Protein AF-A0A2S2QWP4-F1 (afdb_monomer_lite)

pLDDT: mean 83.13, std 8.36, range [45.91, 94.31]

Radius of gyration: 23.09 Å; chains: 1; bounding box: 51×33×76 Å

Structure (mmCIF, N/CA/C/O backbone):
data_AF-A0A2S2QWP4-F1
#
_entry.id   AF-A0A2S2QWP4-F1
#
loop_
_atom_site.group_PDB
_atom_site.id
_atom_site.type_symbol
_atom_site.label_atom_id
_atom_site.label_alt_id
_atom_site.label_comp_id
_atom_site.label_asym_id
_atom_site.label_entity_id
_atom_site.label_seq_id
_atom_site.pdbx_PDB_ins_code
_atom_site.Cartn_x
_atom_site.Cartn_y
_atom_site.Cartn_z
_atom_site.occupancy
_atom_site.B_iso_or_equiv
_atom_site.auth_seq_id
_atom_site.auth_comp_id
_atom_site.auth_asym_id
_atom_site.auth_atom_id
_atom_site.pdbx_PDB_model_num
ATOM 1 N N . MET A 1 1 ? -5.165 -14.524 -42.332 1.00 45.91 1 MET A N 1
ATOM 2 C CA . MET A 1 1 ? -4.078 -13.523 -42.368 1.00 45.91 1 MET A CA 1
ATOM 3 C C . MET A 1 1 ? -4.129 -12.791 -41.033 1.00 45.91 1 MET A C 1
ATOM 5 O O . MET A 1 1 ? -5.193 -12.279 -40.713 1.00 45.91 1 MET A O 1
ATOM 9 N N . GLN A 1 2 ? -3.084 -12.872 -40.200 1.00 59.66 2 GLN A N 1
ATOM 10 C CA . GLN A 1 2 ? -3.029 -12.115 -38.939 1.00 59.66 2 GLN A CA 1
ATOM 11 C C . GLN A 1 2 ? -2.932 -10.627 -39.282 1.00 59.66 2 GLN A C 1
ATOM 13 O O . GLN A 1 2 ? -2.069 -10.230 -40.062 1.00 59.66 2 GLN A O 1
ATOM 18 N N . HIS A 1 3 ? -3.860 -9.832 -38.759 1.00 68.00 3 HIS A N 1
ATOM 19 C CA . HIS A 1 3 ? -3.844 -8.383 -38.898 1.00 68.00 3 HIS A CA 1
ATOM 20 C C . HIS A 1 3 ? -2.948 -7.826 -37.792 1.00 68.00 3 HIS A C 1
ATOM 22 O O . HIS A 1 3 ? -3.309 -7.902 -36.621 1.00 68.00 3 HIS A O 1
ATOM 28 N N . PHE A 1 4 ? -1.765 -7.330 -38.148 1.00 67.38 4 PHE A N 1
ATOM 29 C CA . PHE A 1 4 ? -0.866 -6.698 -37.186 1.00 67.38 4 PHE A CA 1
ATOM 30 C C . PHE A 1 4 ? -1.376 -5.291 -36.870 1.00 67.38 4 PHE A C 1
ATOM 32 O O . PHE A 1 4 ? -1.491 -4.459 -37.770 1.00 67.38 4 PHE A O 1
ATOM 39 N N . ASP A 1 5 ? -1.713 -5.038 -35.604 1.00 79.88 5 ASP A N 1
ATOM 40 C CA . ASP A 1 5 ? -2.109 -3.713 -35.139 1.00 79.88 5 ASP A CA 1
ATOM 41 C C . ASP A 1 5 ? -0.859 -2.833 -34.988 1.00 79.88 5 ASP A C 1
ATOM 43 O O . ASP A 1 5 ? 0.099 -3.170 -34.288 1.00 79.88 5 ASP A O 1
ATOM 47 N N . SER A 1 6 ? -0.851 -1.688 -35.670 1.00 79.94 6 SER A N 1
ATOM 48 C CA . SER A 1 6 ? 0.243 -0.722 -35.562 1.00 79.94 6 SER A CA 1
ATOM 49 C C . SER A 1 6 ? 0.391 -0.171 -34.140 1.00 79.94 6 SER A C 1
ATOM 51 O O . SER A 1 6 ? 1.494 0.227 -33.764 1.00 79.94 6 SER A O 1
ATOM 53 N N . ASN A 1 7 ? -0.684 -0.137 -33.352 1.00 83.44 7 ASN A N 1
ATOM 54 C CA . ASN A 1 7 ? -0.657 0.300 -31.959 1.00 83.44 7 ASN A CA 1
ATOM 55 C C . ASN A 1 7 ? 0.078 -0.712 -31.076 1.00 83.44 7 ASN A C 1
ATOM 57 O O . ASN A 1 7 ? 0.869 -0.303 -30.228 1.00 83.44 7 ASN A O 1
ATOM 61 N N . ASP A 1 8 ? -0.097 -2.015 -31.322 1.00 84.06 8 ASP A N 1
ATOM 62 C CA . ASP A 1 8 ? 0.637 -3.062 -30.601 1.00 84.06 8 ASP A CA 1
ATOM 63 C C . ASP A 1 8 ? 2.143 -2.932 -30.850 1.00 84.06 8 ASP A C 1
ATOM 65 O O . ASP A 1 8 ? 2.947 -3.011 -29.921 1.00 84.06 8 ASP A O 1
ATOM 69 N N . ALA A 1 9 ? 2.542 -2.654 -32.095 1.00 85.56 9 ALA A N 1
ATOM 70 C CA . ALA A 1 9 ? 3.946 -2.445 -32.443 1.00 85.56 9 ALA A CA 1
ATOM 71 C C . ALA A 1 9 ? 4.563 -1.236 -31.711 1.00 85.56 9 ALA A C 1
ATOM 73 O O . ALA A 1 9 ? 5.716 -1.296 -31.274 1.00 85.56 9 ALA A O 1
ATOM 74 N N . VAL A 1 10 ? 3.798 -0.152 -31.544 1.00 88.25 10 VAL A N 1
ATOM 75 C CA . VAL A 1 10 ? 4.225 1.029 -30.776 1.00 88.25 10 VAL A CA 1
ATOM 76 C C . VAL A 1 10 ? 4.327 0.698 -29.286 1.00 88.25 10 VAL A C 1
ATOM 78 O O . VAL A 1 10 ? 5.373 0.945 -28.687 1.00 88.25 10 VAL A O 1
ATOM 81 N N . ALA A 1 11 ? 3.310 0.056 -28.707 1.00 88.56 11 ALA A N 1
ATOM 82 C CA . ALA A 1 11 ? 3.291 -0.318 -27.292 1.00 88.56 11 ALA A CA 1
ATOM 83 C C . ALA A 1 11 ? 4.435 -1.278 -26.918 1.00 88.56 11 ALA A C 1
ATOM 85 O O . ALA A 1 11 ? 5.057 -1.133 -25.862 1.00 88.56 11 ALA A O 1
ATOM 86 N N . ILE A 1 12 ? 4.763 -2.231 -27.798 1.00 87.88 12 ILE A N 1
ATOM 87 C CA . ILE A 1 12 ? 5.902 -3.144 -27.622 1.00 87.88 12 ILE A CA 1
ATOM 88 C C . ILE A 1 12 ? 7.216 -2.361 -27.598 1.00 87.88 12 ILE A C 1
ATOM 90 O O . ILE A 1 12 ? 8.036 -2.568 -26.701 1.00 87.88 12 ILE A O 1
ATOM 94 N N . LYS A 1 13 ? 7.414 -1.442 -28.550 1.00 92.62 13 LYS A N 1
ATOM 95 C CA . LYS A 1 13 ? 8.632 -0.625 -28.635 1.00 92.62 13 LYS A CA 1
ATOM 96 C C . LYS A 1 13 ? 8.816 0.248 -27.392 1.00 92.62 13 LYS A C 1
ATOM 98 O O . LYS A 1 13 ? 9.920 0.330 -26.857 1.00 92.62 13 LYS A O 1
ATOM 103 N N . GLU A 1 14 ? 7.749 0.885 -26.925 1.00 91.75 14 GLU A N 1
ATOM 104 C CA . GLU A 1 14 ? 7.773 1.717 -25.717 1.00 91.75 14 GLU A CA 1
ATOM 105 C C . GLU A 1 14 ? 8.051 0.886 -24.461 1.00 91.75 14 GLU A C 1
ATOM 107 O O . GLU A 1 14 ? 8.892 1.260 -23.643 1.00 91.75 14 GLU A O 1
ATOM 112 N N . SER A 1 15 ? 7.423 -0.286 -24.343 1.00 88.44 15 SER A N 1
ATOM 113 C CA . SER A 1 15 ? 7.659 -1.206 -23.226 1.00 88.44 15 SER A CA 1
ATOM 114 C C . SER A 1 15 ? 9.112 -1.679 -23.181 1.00 88.44 15 SER A C 1
ATOM 116 O O . SER A 1 15 ? 9.721 -1.702 -22.115 1.00 88.44 15 SER A O 1
ATOM 118 N N . GLN A 1 16 ? 9.702 -2.009 -24.333 1.00 90.75 16 GLN A N 1
ATOM 119 C CA . GLN A 1 16 ? 11.119 -2.366 -24.425 1.00 90.75 16 GLN A CA 1
ATOM 120 C C . GLN A 1 16 ? 12.027 -1.208 -24.001 1.00 90.75 16 GLN A C 1
ATOM 122 O O . GLN A 1 16 ? 12.994 -1.434 -23.280 1.00 90.75 16 GLN A O 1
ATOM 127 N N . ALA A 1 17 ? 11.721 0.027 -24.412 1.00 93.00 17 ALA A N 1
ATOM 128 C CA . ALA A 1 17 ? 12.497 1.198 -24.010 1.00 93.00 17 ALA A CA 1
ATOM 129 C C . ALA A 1 17 ? 12.482 1.400 -22.484 1.00 93.00 17 ALA A C 1
ATOM 131 O O . ALA A 1 17 ? 13.543 1.587 -21.895 1.00 93.00 17 ALA A O 1
ATOM 132 N N . LEU A 1 18 ? 11.311 1.274 -21.851 1.00 87.75 18 LEU A N 1
ATOM 133 C CA . LEU A 1 18 ? 11.150 1.380 -20.396 1.00 87.75 18 LEU A CA 1
ATOM 134 C C . LEU A 1 18 ? 11.856 0.248 -19.639 1.00 87.75 18 LEU A C 1
ATOM 136 O O . LEU A 1 18 ? 12.520 0.492 -18.635 1.00 87.75 18 LEU A O 1
ATOM 140 N N . LEU A 1 19 ? 11.736 -0.994 -20.115 1.00 87.25 19 LEU A N 1
ATOM 141 C CA . LEU A 1 19 ? 12.387 -2.152 -19.490 1.00 87.25 19 LEU A CA 1
ATOM 142 C C . LEU A 1 19 ? 13.914 -2.103 -19.604 1.00 87.25 19 LEU A C 1
ATOM 144 O O . LEU A 1 19 ? 14.604 -2.652 -18.749 1.00 87.25 19 LEU A O 1
ATOM 148 N N . ASN A 1 20 ? 14.434 -1.429 -20.629 1.00 91.00 20 ASN A N 1
ATOM 149 C CA . ASN A 1 20 ? 15.867 -1.234 -20.822 1.00 91.00 20 ASN A CA 1
ATOM 150 C C . ASN A 1 20 ? 16.440 -0.077 -19.986 1.00 91.00 20 ASN A C 1
ATOM 152 O O . ASN A 1 20 ? 17.657 0.126 -19.987 1.00 91.00 20 ASN A O 1
ATOM 156 N N . GLU A 1 21 ? 15.616 0.691 -19.266 1.00 94.31 21 GLU A N 1
ATOM 157 C CA . GLU A 1 21 ? 16.134 1.699 -18.346 1.00 94.31 21 GLU A CA 1
ATOM 158 C C . GLU A 1 21 ? 16.850 1.036 -17.163 1.00 94.31 21 GLU A C 1
ATOM 160 O O . GLU A 1 21 ? 16.261 0.284 -16.391 1.00 94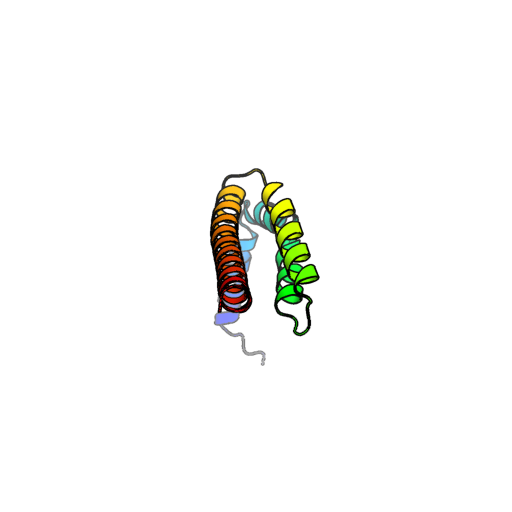.31 21 GLU A O 1
ATOM 165 N N . ILE A 1 22 ? 18.117 1.403 -16.947 1.00 88.56 22 ILE A N 1
ATOM 166 C CA . ILE A 1 22 ? 18.958 0.887 -15.847 1.00 88.56 22 ILE A CA 1
ATOM 167 C C . ILE A 1 22 ? 18.301 1.103 -14.470 1.00 88.56 22 ILE A C 1
ATOM 169 O O . ILE A 1 22 ? 18.535 0.351 -13.528 1.00 88.56 22 ILE A O 1
ATOM 173 N N . SER A 1 23 ? 17.465 2.137 -14.341 1.00 88.69 23 SER A N 1
ATOM 174 C CA . SER A 1 23 ? 16.778 2.456 -13.089 1.00 88.69 23 SER A CA 1
ATOM 175 C C . SER A 1 23 ? 15.505 1.634 -12.847 1.00 88.69 23 SER A C 1
ATOM 177 O O . SER A 1 23 ? 15.004 1.615 -11.723 1.00 88.69 23 SER A O 1
ATOM 179 N N . MET A 1 24 ? 14.982 0.941 -13.861 1.00 90.25 24 MET A N 1
ATOM 180 C CA . MET A 1 24 ? 13.673 0.288 -13.803 1.00 90.25 24 MET A CA 1
ATOM 181 C C . MET A 1 24 ? 13.642 -0.841 -12.771 1.00 90.25 24 MET A C 1
ATOM 183 O O . MET A 1 24 ? 12.807 -0.832 -11.867 1.00 90.25 24 MET A O 1
ATOM 187 N N . GLU A 1 25 ? 14.588 -1.778 -12.844 1.00 89.56 25 GLU A N 1
ATOM 188 C CA . GLU A 1 25 ? 14.683 -2.904 -11.908 1.00 89.56 25 GLU A CA 1
ATOM 189 C C . GLU A 1 25 ? 14.838 -2.460 -10.434 1.00 89.56 25 GLU A C 1
ATOM 191 O O . GLU A 1 25 ? 14.034 -2.894 -9.596 1.00 89.56 25 GLU A O 1
ATOM 196 N N . PRO A 1 26 ? 15.789 -1.573 -10.065 1.00 88.56 26 PRO A N 1
ATOM 197 C CA . PRO A 1 26 ? 15.910 -1.129 -8.678 1.00 88.56 26 PRO A CA 1
ATOM 198 C C . PRO A 1 26 ? 14.691 -0.321 -8.211 1.00 88.56 26 PRO A C 1
ATOM 200 O O . PRO A 1 26 ? 14.308 -0.431 -7.043 1.00 88.56 26 PRO A O 1
ATOM 203 N N . ASN A 1 27 ? 14.038 0.445 -9.093 1.00 88.81 27 ASN A N 1
ATOM 204 C CA . ASN A 1 27 ? 12.813 1.175 -8.754 1.00 88.81 27 ASN A CA 1
ATOM 205 C C . ASN A 1 27 ? 11.635 0.227 -8.496 1.00 88.81 27 ASN A C 1
ATOM 207 O O . ASN A 1 27 ? 10.940 0.382 -7.489 1.00 88.81 27 ASN A O 1
ATOM 211 N N . LEU A 1 28 ? 11.430 -0.780 -9.349 1.00 90.12 28 LEU A N 1
ATOM 212 C CA . LEU A 1 28 ? 10.397 -1.801 -9.154 1.00 90.12 28 LEU A CA 1
ATOM 213 C C . LEU A 1 28 ? 10.644 -2.603 -7.876 1.00 90.12 28 LEU A C 1
ATOM 215 O O . LEU A 1 28 ? 9.724 -2.791 -7.081 1.00 90.12 28 LEU A O 1
ATOM 219 N N . THR A 1 29 ? 11.893 -3.000 -7.632 1.00 90.56 29 THR A N 1
ATOM 220 C CA . THR A 1 29 ? 12.291 -3.705 -6.407 1.00 90.56 29 THR A CA 1
ATOM 221 C C . THR A 1 29 ? 12.012 -2.857 -5.168 1.00 90.56 29 THR A C 1
ATOM 223 O O . THR A 1 29 ? 11.467 -3.361 -4.181 1.00 90.56 29 THR A O 1
ATOM 226 N N . PHE A 1 30 ? 12.320 -1.557 -5.216 1.00 89.25 30 PHE A N 1
ATOM 227 C CA . PHE A 1 30 ? 12.020 -0.624 -4.133 1.00 89.25 30 PHE A CA 1
ATOM 228 C C . PHE A 1 30 ? 10.511 -0.491 -3.900 1.00 89.25 30 PHE A C 1
ATOM 230 O O . PHE A 1 30 ? 10.066 -0.584 -2.755 1.00 89.25 30 PHE A O 1
ATOM 237 N N . ILE A 1 31 ? 9.714 -0.310 -4.958 1.00 89.06 31 ILE A N 1
ATOM 238 C CA . ILE A 1 31 ? 8.255 -0.186 -4.847 1.00 89.06 31 ILE A CA 1
ATOM 239 C C . ILE A 1 31 ? 7.651 -1.463 -4.267 1.00 89.06 31 ILE A C 1
ATOM 241 O O . ILE A 1 31 ? 6.876 -1.395 -3.316 1.00 89.06 31 ILE A O 1
ATOM 245 N N . HIS A 1 32 ? 8.031 -2.624 -4.796 1.00 91.31 32 HIS A N 1
ATOM 246 C CA . HIS A 1 32 ? 7.502 -3.904 -4.344 1.00 91.31 32 HIS A CA 1
ATOM 247 C C . HIS A 1 32 ? 7.856 -4.170 -2.876 1.00 91.31 32 HIS A C 1
ATOM 249 O O . HIS A 1 32 ? 6.971 -4.461 -2.072 1.00 91.31 32 HIS A O 1
ATOM 255 N N . SER A 1 33 ? 9.125 -3.987 -2.500 1.00 89.56 33 SER A N 1
ATOM 256 C CA . SER A 1 33 ? 9.604 -4.277 -1.142 1.00 89.56 33 SER A CA 1
ATOM 257 C C . SER A 1 33 ? 9.011 -3.345 -0.081 1.00 89.56 33 SER A C 1
ATOM 259 O O . SER A 1 33 ? 8.784 -3.777 1.045 1.00 89.56 33 SER A O 1
ATOM 261 N N . ASN A 1 34 ? 8.745 -2.079 -0.425 1.00 89.94 34 ASN A N 1
ATOM 262 C CA . ASN A 1 34 ? 8.287 -1.076 0.545 1.00 89.94 34 ASN A CA 1
ATOM 263 C C . ASN A 1 34 ? 6.779 -0.814 0.504 1.00 89.94 34 ASN A C 1
ATOM 265 O O . ASN A 1 34 ? 6.208 -0.416 1.513 1.00 89.94 34 ASN A O 1
ATOM 269 N N . TYR A 1 35 ? 6.120 -1.013 -0.638 1.00 90.94 35 TYR A N 1
ATOM 270 C CA . TYR A 1 35 ? 4.721 -0.622 -0.847 1.00 90.94 35 TYR A CA 1
ATOM 271 C C . TYR A 1 35 ? 3.834 -1.756 -1.370 1.00 90.94 35 TYR A C 1
ATOM 273 O O . TYR A 1 35 ? 2.625 -1.561 -1.501 1.00 90.94 35 TYR A O 1
ATOM 281 N N . GLY A 1 36 ? 4.381 -2.954 -1.605 1.00 92.12 36 GLY A N 1
ATOM 282 C CA . GLY A 1 36 ? 3.622 -4.119 -2.078 1.00 92.12 36 GLY A CA 1
ATOM 283 C C . GLY A 1 36 ? 2.492 -4.568 -1.140 1.00 92.12 36 GLY A C 1
ATOM 284 O O . GLY A 1 36 ? 1.576 -5.262 -1.567 1.00 92.12 36 GLY A O 1
ATOM 285 N N . PHE A 1 37 ? 2.503 -4.129 0.122 1.00 91.31 37 PHE A N 1
ATOM 286 C CA . PHE A 1 37 ? 1.444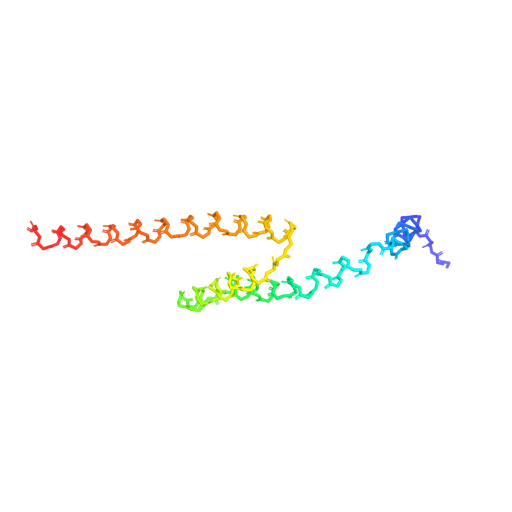 -4.402 1.100 1.00 91.31 37 PHE A CA 1
ATOM 287 C C . PHE A 1 37 ? 0.230 -3.453 0.995 1.00 91.31 37 PHE A C 1
ATOM 289 O O . PHE A 1 37 ? -0.812 -3.708 1.606 1.00 91.31 37 PHE A O 1
ATOM 296 N N . LEU A 1 38 ? 0.346 -2.334 0.265 1.00 92.19 38 LEU A N 1
ATOM 297 C CA . LEU A 1 38 ? -0.724 -1.336 0.172 1.00 92.19 38 LEU A CA 1
ATOM 298 C C . LEU A 1 38 ? -1.995 -1.873 -0.501 1.00 92.19 38 LEU A C 1
ATOM 300 O O . LEU A 1 38 ? -3.067 -1.627 0.053 1.00 92.19 38 LEU A O 1
ATOM 304 N N . PRO A 1 39 ? -1.933 -2.622 -1.623 1.00 92.75 39 PRO A N 1
ATOM 305 C CA . PRO A 1 39 ? -3.138 -3.122 -2.281 1.00 92.75 39 PRO A CA 1
ATOM 306 C C . PRO A 1 39 ? -4.012 -3.971 -1.352 1.00 92.75 39 PRO A C 1
ATOM 308 O O . PRO A 1 39 ? -5.201 -3.703 -1.224 1.00 92.75 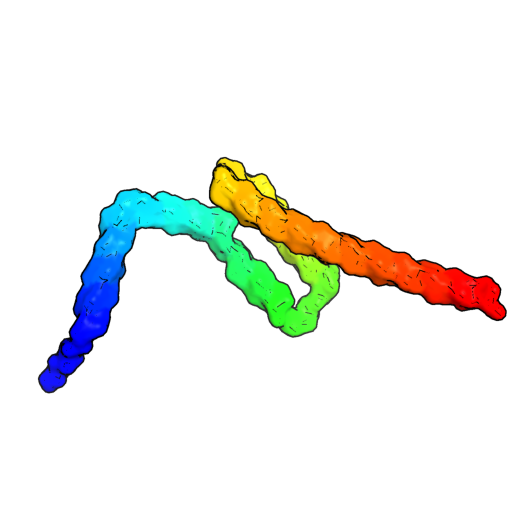39 PRO A O 1
ATOM 311 N N . SER A 1 40 ? -3.425 -4.926 -0.622 1.00 91.81 40 SER A N 1
ATOM 312 C CA . SER A 1 40 ? -4.179 -5.790 0.298 1.00 91.81 40 SER A CA 1
ATOM 313 C C . SER A 1 40 ? -4.796 -5.011 1.463 1.00 91.81 40 SER A C 1
ATOM 315 O O . SER A 1 40 ? -5.924 -5.281 1.875 1.00 91.81 40 SER A O 1
ATOM 317 N N . THR A 1 41 ? -4.083 -4.003 1.964 1.00 91.06 41 THR A N 1
ATOM 318 C CA . THR A 1 41 ? -4.576 -3.096 3.006 1.00 91.06 41 THR A CA 1
ATOM 319 C C . THR A 1 41 ? -5.768 -2.272 2.510 1.00 91.06 41 THR A C 1
ATOM 321 O O . THR A 1 41 ? -6.761 -2.144 3.227 1.00 91.06 41 THR A O 1
ATOM 324 N N . ILE A 1 42 ? -5.693 -1.736 1.288 1.00 90.31 42 ILE A N 1
ATOM 325 C CA . ILE A 1 42 ? -6.773 -0.956 0.667 1.00 90.31 42 ILE A CA 1
ATOM 326 C C . ILE A 1 42 ? -7.998 -1.843 0.452 1.00 90.31 42 ILE A C 1
ATOM 328 O O . ILE A 1 42 ? -9.069 -1.503 0.945 1.00 90.31 42 ILE A O 1
ATOM 332 N N . THR A 1 43 ? -7.832 -3.022 -0.155 1.00 92.31 43 THR A N 1
ATOM 333 C CA . THR A 1 43 ? -8.930 -3.981 -0.352 1.00 92.31 43 THR A CA 1
ATOM 334 C C . THR A 1 43 ? -9.609 -4.342 0.969 1.00 92.31 43 THR A C 1
ATOM 336 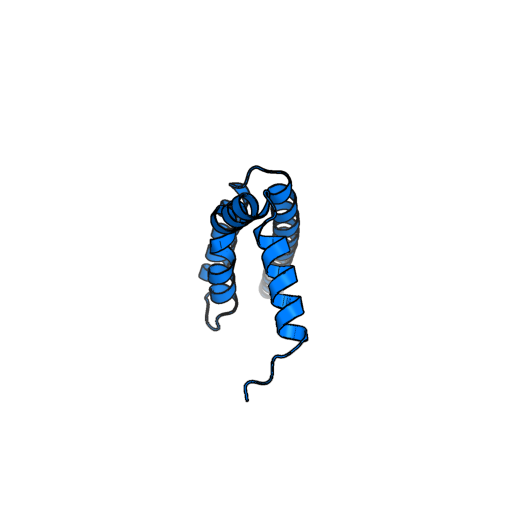O O . THR A 1 43 ? -10.838 -4.402 1.045 1.00 92.31 43 THR A O 1
ATOM 339 N N . LYS A 1 44 ? -8.830 -4.529 2.043 1.00 90.38 44 LYS A N 1
ATOM 340 C CA . LYS A 1 44 ? -9.386 -4.776 3.377 1.00 90.38 44 LYS A CA 1
ATOM 341 C C . LYS A 1 44 ? -10.216 -3.597 3.879 1.00 90.38 44 LYS A C 1
ATOM 343 O O . LYS A 1 44 ? -11.250 -3.837 4.476 1.00 90.38 44 LYS A O 1
ATOM 348 N N . LEU A 1 45 ? -9.791 -2.352 3.667 1.00 89.19 45 LEU A N 1
ATOM 349 C CA . LEU A 1 45 ? -10.530 -1.162 4.113 1.00 89.19 45 LEU A CA 1
ATOM 350 C C . LEU A 1 45 ? -11.768 -0.856 3.256 1.00 89.19 45 LEU A C 1
ATOM 352 O O . LEU A 1 45 ? -12.730 -0.293 3.771 1.00 89.19 45 LEU A O 1
ATOM 356 N N . GLU A 1 46 ? -11.748 -1.213 1.974 1.00 89.81 46 GLU A N 1
ATOM 357 C CA . GLU A 1 46 ? -12.879 -1.042 1.049 1.00 89.81 46 GLU A CA 1
ATOM 358 C C . GLU A 1 46 ? -13.958 -2.119 1.224 1.00 89.81 46 GLU A C 1
ATOM 360 O O . GLU A 1 46 ? -15.102 -1.939 0.800 1.00 89.81 46 GLU A O 1
ATOM 365 N N . SER A 1 47 ? -13.613 -3.235 1.869 1.00 91.19 47 SER A N 1
ATOM 366 C CA . SER A 1 47 ? -14.548 -4.319 2.153 1.00 91.19 47 SER A CA 1
ATOM 367 C C . SER A 1 47 ? -15.668 -3.860 3.092 1.00 91.19 47 SER A C 1
ATOM 369 O O . SER A 1 47 ? -15.441 -3.204 4.110 1.00 91.19 47 SER A O 1
ATOM 371 N N . GLN A 1 48 ? -16.907 -4.242 2.780 1.00 83.06 48 GLN A N 1
ATOM 372 C CA . GLN A 1 48 ? -18.044 -3.977 3.661 1.00 83.06 48 GLN A CA 1
ATOM 373 C C . GLN A 1 48 ? -17.974 -4.849 4.922 1.00 83.06 48 GLN A C 1
ATOM 375 O O . GLN A 1 48 ? -17.473 -5.970 4.895 1.00 83.06 48 GLN A O 1
ATOM 380 N N . GLY A 1 49 ? -18.500 -4.340 6.039 1.00 85.75 49 GLY A N 1
ATOM 381 C CA . GLY A 1 49 ? -18.574 -5.093 7.297 1.00 85.75 49 GLY A CA 1
ATOM 382 C C . GLY A 1 49 ? -17.273 -5.148 8.104 1.00 85.75 49 GLY A C 1
ATOM 383 O O . GLY A 1 49 ? -17.226 -5.823 9.129 1.00 85.75 49 GLY A O 1
ATOM 384 N N . VAL A 1 50 ? -16.229 -4.420 7.699 1.00 88.06 50 VAL A N 1
ATOM 385 C CA . VAL A 1 50 ? -14.996 -4.292 8.488 1.00 88.06 50 VAL A CA 1
ATOM 386 C C . VAL A 1 50 ? -15.301 -3.498 9.753 1.00 88.06 50 VAL A C 1
ATOM 388 O O . VAL A 1 50 ? -15.841 -2.390 9.696 1.00 88.06 50 VAL A O 1
ATOM 391 N N . SER A 1 51 ? -14.953 -4.052 10.915 1.00 87.06 51 SER A N 1
ATOM 392 C CA . SER A 1 51 ? -15.194 -3.361 12.178 1.00 87.06 51 SER A CA 1
ATOM 393 C C . SER A 1 51 ? -14.364 -2.074 12.268 1.00 87.06 51 SER A C 1
ATOM 395 O O . SER A 1 51 ? -13.290 -1.941 11.669 1.00 87.06 51 SER A O 1
ATOM 397 N N . LEU A 1 52 ? -14.831 -1.104 13.059 1.00 80.69 52 LEU A N 1
ATOM 398 C CA . LEU A 1 52 ? -14.063 0.119 13.309 1.00 80.69 52 LEU A CA 1
ATOM 399 C C . LEU A 1 52 ? -12.697 -0.200 13.939 1.00 80.69 52 LEU A C 1
ATOM 401 O O . LEU A 1 52 ? -11.694 0.412 13.577 1.00 80.69 52 LEU A O 1
ATOM 405 N N . THR A 1 53 ? -12.650 -1.173 14.851 1.00 81.56 53 THR A N 1
ATOM 406 C CA . THR A 1 53 ? -11.414 -1.624 15.503 1.00 81.56 53 THR A CA 1
ATOM 407 C C . THR A 1 53 ? -10.433 -2.211 14.490 1.00 81.56 53 THR A C 1
ATOM 409 O O . THR A 1 53 ? -9.256 -1.845 14.496 1.00 81.56 53 THR A O 1
ATOM 412 N N . ASP A 1 54 ? -10.907 -3.052 13.569 1.00 82.81 54 ASP A N 1
ATOM 413 C CA . ASP A 1 54 ? -10.072 -3.638 12.514 1.00 82.81 54 ASP A CA 1
ATOM 414 C C . ASP A 1 54 ? -9.597 -2.588 11.514 1.00 82.81 54 ASP A C 1
ATOM 416 O O . ASP A 1 54 ? -8.440 -2.620 11.087 1.00 82.81 54 ASP A O 1
ATOM 420 N N . SER A 1 55 ? -10.457 -1.626 11.179 1.00 86.56 55 SER A N 1
ATOM 421 C CA . SER A 1 55 ? -10.111 -0.492 10.318 1.00 86.56 55 SER A CA 1
ATOM 422 C C . SER A 1 55 ? -8.991 0.343 10.939 1.00 86.56 55 SER A C 1
ATOM 424 O O . SER A 1 55 ? -7.978 0.612 10.293 1.00 86.56 55 SER A O 1
ATOM 426 N N . VAL A 1 56 ? -9.119 0.698 12.222 1.00 84.00 56 VAL A N 1
ATOM 427 C CA . VAL A 1 56 ? -8.092 1.451 12.962 1.00 84.00 56 VAL A CA 1
ATOM 428 C C . VAL A 1 56 ? -6.791 0.656 13.053 1.00 84.00 56 VAL A C 1
ATOM 430 O O . VAL A 1 56 ? -5.724 1.210 12.797 1.00 84.00 56 VAL A O 1
ATOM 433 N N . THR A 1 57 ? -6.868 -0.639 13.357 1.00 88.50 57 THR A N 1
ATOM 434 C CA . THR A 1 57 ? -5.690 -1.518 13.438 1.00 88.50 57 THR A CA 1
ATOM 435 C C . THR A 1 57 ? -4.962 -1.591 12.096 1.00 88.50 57 THR A C 1
ATOM 437 O O . THR A 1 57 ? -3.741 -1.470 12.043 1.00 88.50 57 THR A O 1
ATOM 440 N N . THR A 1 58 ? -5.709 -1.702 10.997 1.00 90.12 58 THR A N 1
ATOM 441 C CA . THR A 1 58 ? -5.174 -1.748 9.627 1.00 90.12 58 THR A CA 1
ATOM 442 C C . THR A 1 58 ? -4.485 -0.431 9.243 1.00 90.12 58 THR A C 1
ATOM 444 O O . THR A 1 58 ? -3.385 -0.437 8.685 1.00 90.12 58 THR A O 1
ATOM 447 N N . VAL A 1 59 ? -5.070 0.713 9.612 1.00 88.38 59 VAL A N 1
ATOM 448 C CA . VAL A 1 59 ? -4.455 2.036 9.406 1.00 88.38 59 VAL A CA 1
ATOM 449 C C . VAL A 1 59 ? -3.179 2.204 10.239 1.00 88.38 59 VAL A C 1
ATOM 451 O O . VAL A 1 59 ? -2.189 2.732 9.735 1.00 88.38 59 VAL A O 1
ATOM 454 N N . MET A 1 60 ? -3.162 1.733 11.490 1.00 86.75 60 MET A N 1
ATOM 455 C CA . MET A 1 60 ? -1.974 1.804 12.354 1.00 86.75 60 MET A CA 1
ATOM 456 C C . MET A 1 60 ? -0.844 0.896 11.860 1.00 86.75 60 MET A C 1
ATOM 458 O O . MET A 1 60 ? 0.307 1.322 11.830 1.00 86.75 60 MET A O 1
ATOM 462 N N . PHE A 1 61 ? -1.162 -0.318 11.407 1.00 90.38 61 PHE A N 1
ATOM 463 C CA . PHE A 1 61 ? -0.197 -1.200 10.746 1.00 90.38 61 PHE A CA 1
ATOM 464 C C . PHE A 1 61 ? 0.449 -0.512 9.534 1.00 90.38 61 PHE A C 1
ATOM 466 O O . PHE A 1 61 ? 1.673 -0.479 9.409 1.00 90.38 61 PHE A O 1
ATOM 473 N N . THR A 1 62 ? -0.379 0.107 8.688 1.00 89.62 62 THR A N 1
ATOM 474 C CA . THR A 1 62 ? 0.073 0.848 7.501 1.00 89.62 62 THR A CA 1
ATOM 475 C C . THR A 1 62 ? 1.002 1.994 7.872 1.00 89.62 62 THR A C 1
ATOM 477 O O . THR A 1 62 ? 2.049 2.157 7.253 1.00 89.62 62 THR A O 1
ATOM 480 N N . LYS A 1 63 ? 0.651 2.760 8.913 1.00 85.69 63 LYS A N 1
ATOM 481 C CA . LYS A 1 63 ? 1.484 3.847 9.437 1.00 85.69 63 LYS A CA 1
ATOM 482 C C . LYS A 1 63 ? 2.890 3.360 9.765 1.00 85.69 63 LYS A C 1
ATOM 484 O O . LYS A 1 63 ? 3.855 3.923 9.263 1.00 85.69 63 LYS A O 1
ATOM 489 N N . ASN A 1 64 ? 2.985 2.303 10.569 1.00 88.25 64 ASN A N 1
ATOM 490 C CA . ASN A 1 64 ? 4.264 1.791 11.047 1.00 88.25 64 ASN A CA 1
ATOM 491 C C . ASN A 1 64 ? 5.140 1.323 9.877 1.00 88.25 64 ASN A C 1
ATOM 493 O O . ASN A 1 64 ? 6.317 1.660 9.817 1.00 88.25 64 ASN A O 1
ATOM 497 N N . LYS A 1 65 ? 4.549 0.627 8.898 1.00 88.56 65 LYS A N 1
ATOM 498 C CA . LYS A 1 65 ? 5.265 0.170 7.700 1.00 88.56 65 LYS A CA 1
ATOM 499 C C . LYS A 1 65 ? 5.767 1.311 6.821 1.00 88.56 65 LYS A C 1
ATOM 501 O O . LYS A 1 65 ? 6.853 1.212 6.265 1.00 88.56 65 LYS A O 1
ATOM 506 N N . LEU A 1 66 ? 5.007 2.399 6.699 1.00 86.88 66 LEU A N 1
ATOM 507 C CA . LEU A 1 66 ? 5.451 3.572 5.945 1.00 86.88 66 LEU A CA 1
ATOM 508 C C . LEU A 1 66 ? 6.563 4.341 6.684 1.00 86.88 66 LEU A C 1
ATOM 510 O O . LEU A 1 66 ? 7.487 4.846 6.044 1.00 86.88 66 LEU A O 1
ATOM 514 N N . GLU A 1 67 ? 6.522 4.384 8.019 1.00 83.50 67 GLU A N 1
ATOM 515 C CA . GLU A 1 67 ? 7.566 4.998 8.857 1.00 83.50 67 GLU A CA 1
ATOM 516 C C . GLU A 1 67 ? 8.919 4.265 8.767 1.00 83.50 67 GLU A C 1
ATOM 518 O O . GLU A 1 67 ? 9.958 4.905 8.914 1.00 83.50 67 GLU A O 1
ATOM 523 N N . GLU A 1 68 ? 8.929 2.968 8.442 1.00 84.44 68 GLU A N 1
ATOM 524 C CA . GLU A 1 68 ? 10.152 2.172 8.226 1.00 84.44 68 GLU A CA 1
ATOM 525 C C . GLU A 1 68 ? 10.925 2.565 6.942 1.00 84.44 68 GLU A C 1
ATOM 527 O O . GLU A 1 68 ? 12.104 2.233 6.799 1.00 84.44 68 GLU A O 1
ATOM 532 N N . VAL A 1 69 ? 10.310 3.299 6.002 1.00 84.88 69 VAL A N 1
ATOM 533 C CA . VAL A 1 69 ? 10.911 3.608 4.691 1.00 84.88 69 VAL A CA 1
ATOM 534 C C . VAL A 1 69 ? 11.758 4.890 4.739 1.00 84.88 69 VAL A C 1
ATOM 536 O O . VAL A 1 69 ? 11.274 5.998 4.490 1.00 84.88 69 VAL A O 1
ATOM 539 N N . ALA A 1 70 ? 13.058 4.745 5.004 1.00 64.25 70 ALA A N 1
ATOM 540 C CA . ALA A 1 70 ? 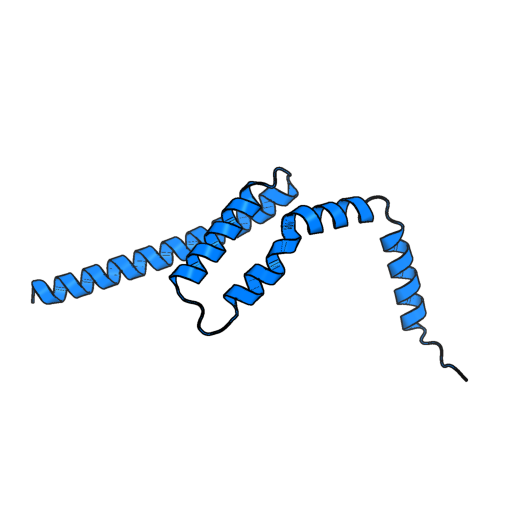14.021 5.850 5.086 1.00 64.25 70 ALA A CA 1
ATOM 541 C C . ALA A 1 70 ? 14.650 6.221 3.718 1.00 64.25 70 ALA A C 1
ATOM 543 O O . ALA A 1 70 ? 15.787 5.857 3.425 1.00 64.25 70 ALA A O 1
ATOM 544 N N . ARG A 1 71 ? 13.917 6.951 2.863 1.00 66.62 71 ARG A N 1
ATOM 545 C CA . ARG A 1 71 ? 14.432 7.663 1.661 1.00 66.62 71 ARG A CA 1
ATOM 546 C C . ARG A 1 71 ? 13.562 8.884 1.332 1.00 66.62 71 ARG A C 1
ATOM 548 O O . ARG A 1 71 ? 12.401 8.931 1.731 1.00 66.62 71 ARG A O 1
ATOM 555 N N . ASP A 1 72 ? 14.069 9.819 0.525 1.00 67.69 72 ASP A N 1
ATOM 556 C CA . ASP A 1 72 ? 13.356 11.044 0.100 1.00 67.69 72 ASP A CA 1
ATOM 557 C C . ASP A 1 72 ? 11.971 10.785 -0.513 1.00 67.69 72 ASP A C 1
ATOM 559 O O . ASP A 1 72 ? 11.004 11.502 -0.240 1.00 67.69 72 ASP A O 1
ATOM 563 N N . VAL A 1 73 ? 11.844 9.724 -1.315 1.00 68.81 73 VAL A N 1
ATOM 564 C CA . VAL A 1 73 ? 10.556 9.290 -1.883 1.00 68.81 73 VAL A CA 1
ATOM 565 C C . VAL A 1 73 ? 9.615 8.784 -0.779 1.00 68.81 73 VAL A C 1
ATOM 567 O O . VAL A 1 73 ? 8.433 9.132 -0.771 1.00 68.81 73 VAL A O 1
ATOM 570 N N . GLY A 1 74 ? 10.149 8.058 0.209 1.00 69.69 74 GLY A N 1
ATOM 571 C CA . GLY A 1 74 ? 9.418 7.620 1.400 1.00 69.69 74 GLY A CA 1
ATOM 572 C C . GLY A 1 74 ? 8.912 8.782 2.254 1.00 69.69 74 GLY A C 1
ATOM 573 O O . GLY A 1 74 ? 7.769 8.753 2.709 1.00 69.69 74 GLY A O 1
ATOM 574 N N . MET A 1 75 ? 9.687 9.865 2.379 1.00 76.62 75 MET A N 1
ATOM 575 C CA . MET A 1 75 ? 9.259 11.070 3.100 1.00 76.62 75 MET A CA 1
ATOM 576 C C . MET A 1 75 ? 8.033 11.740 2.471 1.00 76.62 75 MET A C 1
ATOM 578 O O . MET A 1 75 ? 7.141 12.189 3.197 1.00 76.62 75 MET A O 1
ATOM 582 N N . LYS A 1 76 ? 7.941 11.791 1.134 1.00 80.06 76 LYS A N 1
ATOM 583 C CA . LYS A 1 76 ? 6.765 12.356 0.446 1.00 80.06 76 LYS A CA 1
ATOM 584 C C . LYS A 1 76 ? 5.505 11.536 0.730 1.00 80.06 76 LYS A C 1
ATOM 586 O O . LYS A 1 76 ? 4.464 12.108 1.065 1.00 80.06 76 LYS A O 1
ATOM 591 N N . VAL A 1 77 ? 5.610 10.208 0.653 1.00 77.69 77 VAL A N 1
ATOM 592 C CA . VAL A 1 77 ? 4.505 9.286 0.965 1.00 77.69 77 VAL A CA 1
ATOM 593 C C . VAL A 1 77 ? 4.082 9.426 2.431 1.00 77.69 77 VAL A C 1
ATOM 595 O O . VAL A 1 77 ? 2.901 9.648 2.709 1.00 77.69 77 VAL A O 1
ATOM 598 N N . ASN A 1 78 ? 5.043 9.420 3.357 1.00 79.75 78 ASN A N 1
ATOM 599 C CA . ASN A 1 78 ? 4.803 9.617 4.789 1.00 79.75 78 ASN A CA 1
ATOM 600 C C . ASN A 1 78 ? 4.129 10.952 5.096 1.00 79.75 78 ASN A C 1
ATOM 602 O O . ASN A 1 78 ? 3.196 11.014 5.896 1.00 79.75 78 ASN A O 1
ATOM 606 N N . THR A 1 79 ? 4.550 12.030 4.438 1.00 84.25 79 THR A N 1
ATOM 607 C CA . THR A 1 79 ? 3.948 13.354 4.629 1.00 84.25 79 THR A CA 1
ATOM 608 C C . THR A 1 79 ? 2.469 13.350 4.253 1.00 84.25 79 THR A C 1
ATOM 610 O O . THR A 1 79 ? 1.632 13.796 5.044 1.00 84.25 79 THR A O 1
ATOM 613 N N . LYS A 1 80 ? 2.125 12.805 3.079 1.00 82.56 80 LYS A N 1
ATOM 614 C CA . LYS A 1 80 ? 0.732 12.727 2.614 1.00 82.56 80 LYS A CA 1
ATOM 615 C C . LYS A 1 80 ? -0.117 11.847 3.533 1.00 82.56 80 LYS A C 1
ATOM 617 O O . LYS A 1 80 ? -1.233 12.223 3.894 1.00 82.56 80 LYS A O 1
ATOM 622 N N . PHE A 1 81 ? 0.428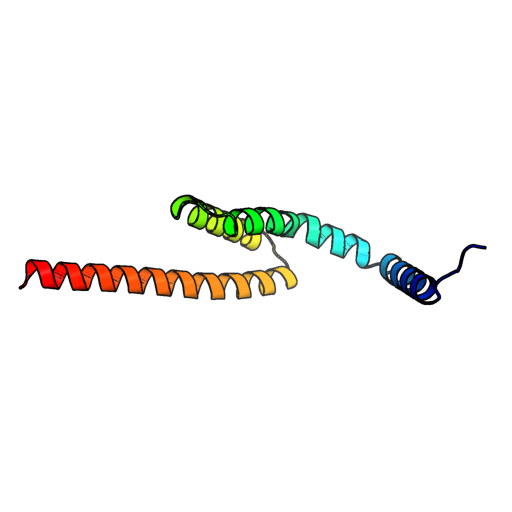 10.714 3.970 1.00 81.00 81 PHE A N 1
ATOM 623 C CA . PHE A 1 81 ? -0.249 9.819 4.904 1.00 81.00 81 PHE A CA 1
ATOM 624 C C . PHE A 1 81 ? -0.498 10.487 6.269 1.00 81.00 81 PHE A C 1
ATOM 626 O O . PHE A 1 81 ? -1.607 10.444 6.802 1.00 81.00 81 PHE A O 1
ATOM 633 N N . ASN A 1 82 ? 0.485 11.213 6.803 1.00 80.69 82 ASN A N 1
ATOM 634 C CA . ASN A 1 82 ? 0.352 11.940 8.066 1.00 80.69 82 ASN A CA 1
ATOM 635 C C . ASN A 1 82 ? -0.676 13.080 8.004 1.00 80.69 82 ASN A C 1
ATOM 637 O O . ASN A 1 82 ? -1.390 13.322 8.980 1.00 80.69 82 ASN A O 1
ATOM 641 N N . GLN A 1 83 ? -0.797 13.775 6.870 1.00 85.12 83 GLN A N 1
ATOM 642 C CA . GLN A 1 83 ? -1.862 14.766 6.665 1.00 85.12 83 GLN A CA 1
ATOM 643 C C . GLN A 1 83 ? -3.254 14.122 6.737 1.00 85.12 83 GLN A C 1
ATOM 645 O O . GLN A 1 83 ? -4.154 14.659 7.388 1.00 85.12 83 GLN A O 1
ATOM 650 N N . PHE A 1 84 ? -3.421 12.946 6.130 1.00 82.50 84 PHE A N 1
ATOM 651 C CA . PHE A 1 84 ? -4.665 12.184 6.210 1.00 82.50 84 PHE A CA 1
ATOM 652 C C . PHE A 1 84 ? -4.980 11.735 7.646 1.00 82.50 84 PHE A C 1
ATOM 654 O O . PHE A 1 84 ? -6.096 11.954 8.127 1.00 82.50 84 PHE A O 1
ATOM 661 N N . LEU A 1 85 ? -3.992 11.207 8.378 1.00 79.44 85 LEU A N 1
ATOM 662 C CA . LEU A 1 85 ? -4.161 10.833 9.788 1.00 79.44 85 LEU A CA 1
ATOM 663 C C . LEU A 1 85 ? -4.598 12.011 10.662 1.00 79.44 85 LEU A C 1
ATOM 665 O O . LEU A 1 85 ? -5.489 11.857 11.499 1.00 79.44 85 LEU A O 1
ATOM 669 N N . LYS A 1 86 ? -4.020 13.201 10.456 1.00 81.75 86 LYS A N 1
ATOM 670 C CA . LYS A 1 86 ? -4.436 14.421 11.168 1.00 81.75 86 LYS A CA 1
ATOM 671 C C . LYS A 1 86 ? -5.917 14.725 10.941 1.00 81.75 86 LYS A C 1
ATOM 673 O O . LYS A 1 86 ? -6.620 15.034 11.903 1.00 81.75 86 LYS A O 1
ATOM 678 N N . LYS A 1 87 ? -6.410 14.580 9.706 1.00 76.75 87 LYS A N 1
ATOM 679 C CA . LYS A 1 87 ? -7.832 14.769 9.379 1.00 76.75 87 LYS A CA 1
ATOM 680 C C . LYS A 1 87 ? -8.718 13.755 10.111 1.00 76.75 87 LYS A C 1
ATOM 682 O O . LYS A 1 87 ? -9.715 14.153 10.707 1.00 76.75 87 LYS A O 1
ATOM 687 N N . ILE A 1 88 ? -8.336 12.476 10.142 1.00 75.44 88 ILE A N 1
ATOM 688 C CA . ILE A 1 88 ? -9.079 11.436 10.879 1.00 75.44 88 ILE A CA 1
ATOM 689 C C . ILE A 1 88 ? -9.104 11.723 12.383 1.00 75.44 88 ILE A C 1
ATOM 691 O O . ILE A 1 88 ? -10.162 11.660 13.011 1.00 75.44 88 ILE A O 1
ATOM 695 N N . LEU A 1 89 ? -7.954 12.050 12.976 1.00 77.44 89 LEU A N 1
ATOM 696 C CA . LEU A 1 89 ? -7.858 12.364 14.403 1.00 77.44 89 LEU A CA 1
ATOM 697 C C . LEU A 1 89 ? -8.714 13.579 14.765 1.00 77.44 89 LEU A C 1
ATOM 699 O O . LEU A 1 89 ? -9.390 13.565 15.796 1.00 77.44 89 LEU A O 1
ATOM 703 N N . TRP A 1 90 ? -8.731 14.594 13.901 1.00 78.81 90 TRP A N 1
ATOM 704 C CA . TRP A 1 90 ? -9.601 15.754 14.051 1.00 78.81 90 TRP A CA 1
ATOM 705 C C . TRP A 1 90 ? -11.083 15.357 14.035 1.00 78.81 90 TRP A C 1
ATOM 707 O O . TRP A 1 90 ? -11.808 15.714 14.965 1.00 78.81 90 TRP A O 1
ATOM 717 N N . VAL A 1 91 ? -11.532 14.553 13.063 1.00 75.81 91 VAL A N 1
ATOM 718 C CA . VAL A 1 91 ? -12.921 14.053 13.015 1.00 75.81 91 VAL A CA 1
ATOM 719 C C . VAL A 1 91 ? -13.264 13.270 14.286 1.00 75.81 91 VAL A C 1
ATOM 721 O O . VAL A 1 91 ? -14.287 13.530 14.919 1.00 75.81 91 VAL A O 1
ATOM 724 N N . ARG A 1 92 ? -12.379 12.366 14.725 1.00 75.75 92 ARG A N 1
ATOM 725 C CA . ARG A 1 92 ? -12.562 11.581 15.957 1.00 75.75 92 ARG A CA 1
ATOM 726 C C . ARG A 1 92 ? -12.757 12.475 17.181 1.00 75.75 92 ARG A C 1
ATOM 728 O O . ARG A 1 92 ? -13.635 12.208 18.000 1.00 75.75 92 ARG A O 1
ATOM 735 N N . ASN A 1 93 ? -11.934 13.511 17.326 1.00 76.81 93 ASN A N 1
ATOM 736 C CA . ASN A 1 93 ? -12.014 14.430 18.460 1.00 76.81 93 ASN A CA 1
ATOM 737 C C . ASN A 1 93 ? -13.315 15.247 18.433 1.00 76.81 93 ASN A C 1
ATOM 739 O O . ASN A 1 93 ? -13.942 15.411 19.476 1.00 76.81 93 ASN A O 1
ATOM 743 N N . ASN A 1 94 ? -13.775 15.672 17.253 1.00 77.94 94 ASN A N 1
ATOM 744 C CA . ASN A 1 94 ? -15.062 16.358 17.111 1.00 77.94 94 ASN A CA 1
ATOM 745 C C . ASN A 1 94 ? -16.247 15.457 17.488 1.00 77.94 94 ASN A C 1
ATOM 747 O O . ASN A 1 94 ? -17.123 15.890 18.233 1.00 77.94 94 ASN A O 1
ATOM 751 N N . ILE A 1 95 ? -16.244 14.184 17.074 1.00 80.06 95 ILE A N 1
ATOM 752 C CA . ILE A 1 95 ? -17.287 13.217 17.463 1.00 80.06 95 ILE A CA 1
ATOM 753 C C . ILE A 1 95 ? -17.307 13.006 18.985 1.00 80.06 95 ILE A C 1
ATOM 755 O O . ILE A 1 95 ? -18.379 12.967 19.588 1.00 80.06 95 ILE A O 1
ATOM 759 N N . LYS A 1 96 ? -16.136 12.886 19.628 1.00 76.81 96 LYS A N 1
ATOM 760 C CA . LYS A 1 96 ? -16.044 12.780 21.096 1.00 76.81 96 LYS A CA 1
ATOM 761 C C . LYS A 1 96 ? -16.610 14.019 21.792 1.00 76.81 96 LYS A C 1
ATOM 763 O O . LYS A 1 96 ? -17.383 13.879 22.736 1.00 76.81 96 LYS A O 1
ATOM 768 N N . ASN A 1 97 ? -16.259 15.211 21.312 1.00 80.94 97 ASN A N 1
ATOM 769 C CA . ASN A 1 97 ? -16.758 16.471 21.864 1.00 80.94 97 ASN A CA 1
ATOM 770 C C . ASN A 1 97 ? -18.280 16.592 21.715 1.00 80.94 97 ASN A C 1
ATOM 772 O O . ASN A 1 97 ? -18.945 16.991 22.667 1.00 80.94 97 ASN A O 1
ATOM 776 N N . PHE A 1 98 ? -18.834 16.177 20.572 1.00 80.69 98 PHE A N 1
ATOM 777 C CA . PHE A 1 98 ? -20.279 16.138 20.345 1.00 80.69 98 PHE A CA 1
ATOM 778 C C . PHE A 1 98 ? -20.989 15.178 21.310 1.00 80.69 98 PHE A C 1
ATOM 780 O O . PHE A 1 98 ? -21.937 15.574 21.982 1.00 80.69 98 PHE A O 1
ATOM 787 N N . LYS A 1 99 ? -20.490 13.941 21.459 1.00 78.50 99 LYS A N 1
ATOM 788 C CA . LYS A 1 99 ? -21.053 12.975 22.421 1.00 78.50 99 LYS A CA 1
ATOM 789 C C . LYS A 1 99 ? -21.017 13.502 23.857 1.00 78.50 99 LYS A C 1
ATOM 791 O O . LYS A 1 99 ? -21.993 13.342 24.578 1.00 78.50 99 LYS A O 1
ATOM 796 N N . ASN A 1 100 ? -19.920 14.149 24.256 1.00 78.25 100 ASN A N 1
ATOM 797 C CA . ASN A 1 100 ? -19.796 14.762 25.579 1.00 78.25 100 ASN A CA 1
ATOM 798 C C . ASN A 1 100 ? -20.777 15.925 25.779 1.00 78.25 100 ASN A C 1
ATOM 800 O O . ASN A 1 100 ? -21.294 16.101 26.879 1.00 78.25 100 ASN A O 1
ATOM 804 N N . PHE A 1 101 ? -21.025 16.721 24.741 1.00 80.19 101 PHE A N 1
ATOM 805 C CA . PHE A 1 101 ? -21.983 17.822 24.782 1.00 80.19 101 PHE A CA 1
ATOM 806 C C . PHE A 1 101 ? -23.422 17.322 24.959 1.00 80.19 101 PHE A C 1
ATOM 808 O O . PHE A 1 101 ? -24.124 17.805 25.845 1.00 80.19 101 PHE A O 1
ATOM 815 N N . GLU A 1 102 ? -23.832 16.310 24.194 1.00 85.50 102 GLU A N 1
ATOM 816 C CA . GLU A 1 102 ? -25.158 15.691 24.326 1.00 85.50 102 GLU A CA 1
ATOM 817 C C . GLU A 1 102 ? -25.344 15.017 25.696 1.00 85.50 102 GLU A C 1
ATOM 819 O O . GLU A 1 102 ? -26.362 15.224 26.352 1.00 85.50 102 GLU A O 1
ATOM 824 N N . TRP A 1 103 ? -24.324 14.310 26.201 1.00 64.44 103 TRP A N 1
ATOM 825 C CA . TRP A 1 103 ? -24.345 13.759 27.564 1.00 64.44 103 TRP A CA 1
ATOM 826 C C . TRP A 1 103 ? -24.506 14.848 28.631 1.00 64.44 103 TRP A C 1
ATOM 828 O O . TRP A 1 103 ? -25.276 14.684 29.572 1.00 64.44 103 TRP A O 1
ATOM 838 N N . ARG A 1 104 ? -23.816 15.987 28.490 1.00 77.44 104 ARG A N 1
ATOM 839 C CA . ARG A 1 104 ? -23.974 17.112 29.425 1.00 77.44 104 ARG A CA 1
ATOM 840 C C . ARG A 1 104 ? -25.363 17.736 29.359 1.00 77.44 104 ARG A C 1
ATOM 842 O O . ARG A 1 104 ? -25.861 18.113 30.412 1.00 77.44 104 ARG A O 1
ATOM 849 N N . LYS A 1 105 ? -25.987 17.850 28.184 1.00 82.06 105 LYS A N 1
ATOM 850 C CA . LYS A 1 105 ? -27.382 18.312 28.084 1.00 82.06 105 LYS A CA 1
ATOM 851 C C . LYS A 1 105 ? -28.345 17.373 28.801 1.00 82.06 105 LYS A C 1
ATOM 853 O O . LYS A 1 105 ? -29.250 17.853 29.458 1.00 82.06 105 LYS A O 1
ATOM 858 N N . PHE A 1 106 ? -28.128 16.063 28.691 1.00 73.94 106 PHE A N 1
ATOM 859 C CA . PHE A 1 106 ? -28.971 15.061 29.341 1.00 73.94 106 PHE A CA 1
ATOM 860 C C . PHE A 1 106 ? -28.854 15.076 30.874 1.00 73.94 106 PHE A C 1
ATOM 862 O O . PHE A 1 106 ? -29.837 14.835 31.556 1.00 73.94 106 PHE A O 1
ATOM 869 N N . ILE A 1 107 ? -27.663 15.347 31.425 1.00 75.81 107 ILE A N 1
ATOM 870 C CA . ILE A 1 107 ? -27.471 15.411 32.887 1.00 75.81 107 ILE A CA 1
ATOM 871 C C . ILE A 1 107 ? -27.942 16.754 33.477 1.00 75.81 107 ILE A C 1
ATOM 873 O O . ILE A 1 107 ? -28.332 16.803 34.638 1.00 75.81 107 ILE A O 1
ATOM 877 N N . ASN A 1 108 ? -27.841 17.851 32.715 1.00 79.75 108 ASN A N 1
ATOM 878 C CA . ASN A 1 108 ? -28.076 19.215 33.216 1.00 79.75 108 ASN A CA 1
ATOM 879 C C . ASN A 1 108 ? -29.400 19.849 32.742 1.00 79.75 108 ASN A C 1
ATOM 881 O O . ASN A 1 108 ? -29.591 21.045 32.962 1.00 79.75 108 ASN A O 1
ATOM 885 N N . GLY A 1 109 ? -30.260 19.099 32.051 1.00 63.19 109 GLY A N 1
ATOM 886 C CA . GLY A 1 109 ? -31.614 19.504 31.653 1.00 63.19 109 GLY A CA 1
ATOM 887 C C . GLY A 1 109 ? -32.653 18.698 32.408 1.00 63.19 109 GLY A C 1
ATOM 888 O O . GLY A 1 109 ? -33.724 19.275 32.689 1.00 63.19 109 GLY A O 1
#

Sequence (109 aa):
MQHFDSNDAVAIKESQALLNEISMEPNLTFIHSNYGFLPSTITKLESQGVSLTDSVTTVMFTKNKLEEVARDVGMKVNTKFNQFLKKILWVRNNIKNFKNFEWRKFING

Secondary structure (DSSP, 8-state):
-----HHHHHHHHHHHHHHT-TTHHHHHHHHHHHHTTHHHHHHHHHSTT--HHHHHHHHHHHHHHHHT--SHHHHHHHHHHHHHHHHHHHHHHHHHHHHHHHHHHHHH-

Foldseek 3Di:
DDDDDPVVVVVVVVVVVQVPPPVNVVVVVLCCVQPVCVVVLVVQLPDPPQDPVNVVVSLVVVLVSLVPDPDPVSVVVNVVSVVVVVVVVVVVVVVVVVVVVVVCVVVVD

Organism: NCBI:txid143950